Protein AF-A0A3R6PRV8-F1 (afdb_monomer)

pLDDT: mean 71.17, std 17.8, range [35.03, 89.81]

Sequence (85 aa):
MRRKKLNKYSTWRHTHSGWTLLKNELDIQTRTAMVLRVLGGYPMAEAYRMAFNFKGKPSSLAPIASRWWNDPEIKDYFFIFCFNC

Mean predicted aligned error: 11.17 Å

Nearest PDB structures (foldseek):
  1u78-assembly1_A  TM=5.005E-01  e=2.879E+00  Caenorhabditis elegans

Foldseek 3Di:
DDDPPDDPPPDPDDPPDLFFDDLVNDDPVLLVQLLVVVVVVDDLLVSRCVSRVGPDDPVVSVVVSVVSCPDPVSVVVSVCVVPVD

Solvent-accessible surface area (backbone atoms only — not comparable to full-atom values): 5439 Å² total; per-residue (Å²): 134,85,82,77,80,74,63,96,79,80,72,89,78,73,95,83,66,100,72,66,75,54,84,88,70,61,49,70,65,58,53,47,53,34,47,54,41,37,76,72,70,44,57,64,42,55,36,41,34,63,74,57,64,56,78,68,60,76,86,53,41,53,65,51,30,51,54,54,60,66,32,67,72,49,38,56,56,46,46,51,58,73,75,74,110

Radiu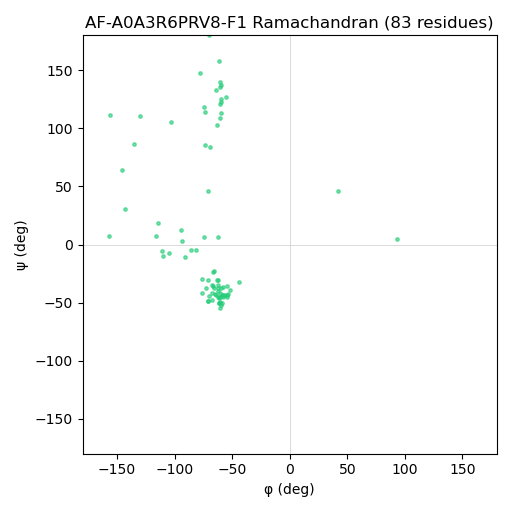s of gyration: 15.32 Å; Cα contacts (8 Å, |Δi|>4): 44; chains: 1; bounding box: 31×35×43 Å

Structure (mmCIF, N/CA/C/O backbone):
data_AF-A0A3R6PRV8-F1
#
_entry.id   AF-A0A3R6PRV8-F1
#
loop_
_atom_site.group_PDB
_atom_site.id
_atom_site.type_symbol
_atom_site.label_atom_id
_atom_site.label_alt_id
_atom_site.label_comp_id
_atom_site.label_asym_id
_atom_site.label_entity_id
_atom_site.label_seq_id
_atom_site.pdbx_PDB_ins_code
_atom_site.Cartn_x
_atom_site.Cartn_y
_atom_site.Cartn_z
_atom_site.occupancy
_atom_site.B_iso_or_equiv
_atom_site.auth_seq_id
_atom_site.auth_comp_id
_atom_site.auth_asym_id
_atom_site.auth_atom_id
_atom_site.pdbx_PDB_model_num
ATOM 1 N N . MET A 1 1 ? -5.549 22.460 35.541 1.00 41.78 1 MET A N 1
ATOM 2 C CA . MET A 1 1 ? -5.647 21.888 34.175 1.00 41.78 1 MET A CA 1
ATOM 3 C C . MET A 1 1 ? -4.355 21.144 33.835 1.00 41.78 1 MET A C 1
ATOM 5 O O . MET A 1 1 ? -3.312 21.774 33.723 1.00 41.78 1 MET A O 1
ATOM 9 N N . ARG A 1 2 ? -4.381 19.806 33.738 1.00 42.72 2 ARG A N 1
ATOM 10 C CA . ARG A 1 2 ? -3.201 18.992 33.378 1.00 42.72 2 ARG A CA 1
ATOM 11 C C . ARG A 1 2 ? -2.898 19.161 31.882 1.00 42.72 2 ARG A C 1
ATOM 13 O O . ARG A 1 2 ? -3.692 18.734 31.049 1.00 42.72 2 ARG A O 1
ATOM 20 N N . ARG A 1 3 ? -1.750 19.761 31.539 1.00 44.88 3 ARG A N 1
ATOM 21 C CA . ARG A 1 3 ? -1.216 19.769 30.165 1.00 44.88 3 ARG A CA 1
ATOM 22 C C . ARG A 1 3 ? -0.966 18.320 29.732 1.00 44.88 3 ARG A C 1
ATOM 24 O O . ARG A 1 3 ? -0.052 17.676 30.242 1.00 44.88 3 ARG A O 1
ATOM 31 N N . LYS A 1 4 ? -1.783 17.802 28.809 1.00 47.97 4 LYS A N 1
ATOM 32 C CA . LYS A 1 4 ? -1.511 16.540 28.108 1.00 47.97 4 LYS A CA 1
ATOM 33 C C . LYS A 1 4 ? -0.179 16.703 27.367 1.00 47.97 4 LYS A C 1
ATOM 35 O O . LYS A 1 4 ? -0.083 17.518 26.453 1.00 47.97 4 LYS A O 1
ATOM 40 N N . LYS A 1 5 ? 0.852 15.959 27.781 1.00 45.75 5 LYS A N 1
ATOM 41 C CA . LYS A 1 5 ? 2.087 15.798 27.001 1.00 45.75 5 LYS A CA 1
ATOM 42 C C . LYS A 1 5 ? 1.703 15.096 25.698 1.00 45.75 5 LYS A C 1
ATOM 44 O O . LYS A 1 5 ? 1.439 13.899 25.700 1.00 45.75 5 LYS A O 1
ATOM 49 N N . LEU A 1 6 ? 1.617 15.859 24.611 1.00 47.41 6 LEU A N 1
ATOM 50 C CA . LEU A 1 6 ? 1.539 15.318 23.257 1.00 47.41 6 LEU A CA 1
ATOM 51 C C . LEU A 1 6 ? 2.797 14.480 23.018 1.00 47.41 6 LEU A C 1
ATOM 53 O O . LEU A 1 6 ? 3.918 14.964 23.189 1.00 47.41 6 LEU A O 1
ATOM 57 N N . ASN A 1 7 ? 2.598 13.205 22.691 1.00 40.47 7 ASN A N 1
ATOM 58 C CA . ASN A 1 7 ? 3.681 12.294 22.356 1.00 40.47 7 ASN A CA 1
ATOM 59 C C . ASN A 1 7 ? 4.423 12.857 21.140 1.00 40.47 7 ASN A C 1
ATOM 61 O O . ASN A 1 7 ? 3.823 13.114 20.100 1.00 40.47 7 ASN A O 1
ATOM 65 N N . LYS A 1 8 ? 5.740 13.028 21.270 1.00 42.34 8 LYS A N 1
ATOM 66 C CA . LYS A 1 8 ? 6.647 13.694 20.314 1.00 42.34 8 LYS A CA 1
ATOM 67 C C . LYS A 1 8 ? 6.739 13.011 18.929 1.00 42.34 8 LYS A C 1
ATOM 69 O O . LYS A 1 8 ? 7.527 13.429 18.094 1.00 42.34 8 LYS A O 1
ATOM 74 N N . TYR A 1 9 ? 5.921 11.987 18.683 1.00 42.69 9 TYR A N 1
ATOM 75 C CA . TYR A 1 9 ? 5.841 11.219 17.441 1.00 42.69 9 TYR A CA 1
ATOM 76 C C . TYR A 1 9 ? 4.536 11.436 16.654 1.00 42.69 9 TYR A C 1
ATOM 78 O O . TYR A 1 9 ? 4.421 10.933 15.542 1.00 42.69 9 TYR A O 1
ATOM 86 N N . SER A 1 10 ? 3.555 12.182 17.182 1.00 42.47 10 SER A N 1
ATOM 87 C CA . SER A 1 10 ? 2.217 12.287 16.573 1.00 42.47 10 SER A CA 1
ATOM 88 C C . SER A 1 10 ? 2.005 13.484 15.639 1.00 42.47 10 SER A C 1
ATOM 90 O O . SER A 1 10 ? 0.871 13.776 15.274 1.00 42.47 10 SER A O 1
ATOM 92 N N . THR A 1 11 ? 3.055 14.198 15.234 1.00 40.03 11 THR A N 1
ATOM 93 C CA . THR A 1 11 ? 2.915 15.343 14.318 1.00 40.03 11 THR A CA 1
ATOM 94 C C . THR A 1 11 ? 4.109 15.456 13.380 1.00 40.03 11 THR A C 1
ATOM 96 O O . THR A 1 11 ? 4.838 16.445 13.408 1.00 40.03 11 THR A O 1
ATOM 99 N N . TRP A 1 12 ? 4.314 14.467 12.513 1.00 35.03 12 TRP A N 1
ATOM 100 C CA . TRP A 1 12 ? 5.072 14.728 11.290 1.00 35.03 12 TRP A CA 1
ATOM 101 C C . TRP A 1 12 ? 4.193 15.543 10.337 1.00 35.03 12 TRP A C 1
ATOM 103 O O . TRP A 1 12 ? 3.484 15.003 9.495 1.00 35.03 12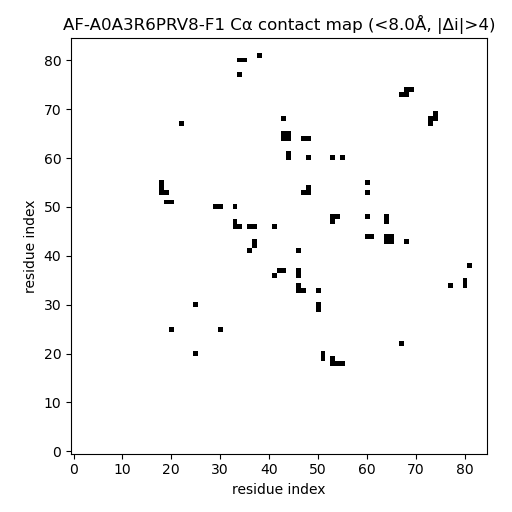 TRP A O 1
ATOM 113 N N . ARG A 1 13 ? 4.219 16.867 10.509 1.00 45.69 13 ARG A N 1
ATOM 114 C CA . ARG A 1 13 ? 3.873 17.831 9.463 1.00 45.69 13 ARG A CA 1
ATOM 115 C C . ARG A 1 13 ? 5.178 18.405 8.933 1.00 45.69 13 ARG A C 1
ATOM 117 O O . ARG A 1 13 ? 5.794 19.230 9.593 1.00 45.69 13 ARG A O 1
ATOM 124 N N . HIS A 1 14 ? 5.579 17.972 7.745 1.00 36.81 14 HIS A N 1
ATOM 125 C CA . HIS A 1 14 ? 6.486 18.728 6.890 1.00 36.81 14 HIS A CA 1
ATOM 126 C C . HIS A 1 14 ? 5.942 18.680 5.465 1.00 36.81 14 HIS A C 1
ATOM 128 O O . HIS A 1 14 ? 6.291 17.833 4.649 1.00 36.81 14 HIS A O 1
ATOM 134 N N . THR A 1 15 ? 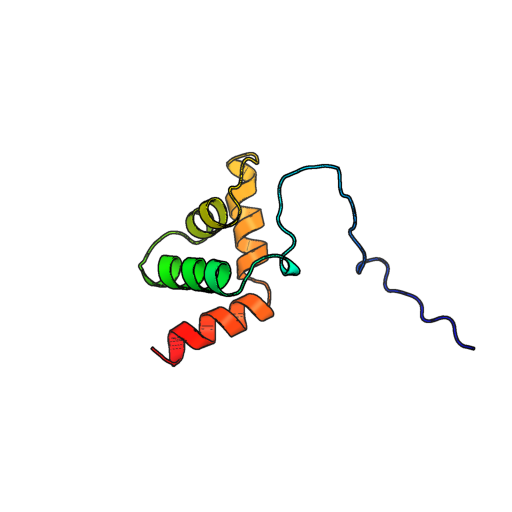5.050 19.624 5.188 1.00 45.38 15 THR A N 1
ATOM 135 C CA . THR A 1 15 ? 4.701 20.084 3.847 1.00 45.38 15 THR A CA 1
ATOM 136 C C . THR A 1 15 ? 5.901 20.842 3.276 1.00 45.38 15 THR A C 1
ATOM 138 O O . THR A 1 15 ? 5.989 22.054 3.431 1.00 45.38 15 THR A O 1
ATOM 141 N N . HIS A 1 16 ? 6.870 20.128 2.693 1.00 37.34 16 HIS A N 1
ATOM 142 C CA . HIS A 1 16 ? 7.855 20.718 1.767 1.00 37.34 16 HIS A CA 1
ATOM 143 C C . HIS A 1 16 ? 8.519 19.721 0.797 1.00 37.34 16 HIS A C 1
ATOM 145 O O . HIS A 1 16 ? 9.395 20.104 0.027 1.00 37.34 16 HIS A O 1
ATOM 151 N N . SER A 1 17 ? 8.078 18.462 0.751 1.00 37.16 17 SER A N 1
ATOM 152 C CA . SER A 1 17 ? 8.477 17.497 -0.278 1.00 37.16 17 SER A CA 1
ATOM 153 C C . SER A 1 17 ? 7.222 16.843 -0.857 1.00 37.16 17 SER A C 1
ATOM 155 O O . SER A 1 17 ? 6.512 16.114 -0.175 1.00 37.16 17 SER A O 1
ATOM 157 N N . GLY A 1 18 ? 6.893 17.154 -2.109 1.00 41.06 18 GLY A N 1
ATOM 158 C CA . GLY A 1 18 ? 5.614 16.794 -2.729 1.00 41.06 18 GLY A CA 1
ATOM 159 C C . GLY A 1 18 ? 5.390 15.311 -3.051 1.00 41.06 18 GLY A C 1
ATOM 160 O O . GLY A 1 18 ? 4.968 15.035 -4.162 1.00 41.06 18 GLY A O 1
ATOM 161 N N . TRP A 1 19 ? 5.665 14.345 -2.164 1.00 48.22 19 TRP A N 1
ATOM 162 C CA . TRP A 1 19 ? 5.745 12.933 -2.592 1.00 48.22 19 TRP A CA 1
ATOM 163 C C . TRP A 1 19 ? 5.206 11.866 -1.637 1.00 48.22 19 TRP A C 1
ATOM 165 O O . TRP A 1 19 ? 5.678 10.732 -1.672 1.00 48.22 19 TRP A O 1
ATOM 175 N N . THR A 1 20 ? 4.199 12.171 -0.822 1.00 49.97 20 THR A N 1
ATOM 176 C CA . THR A 1 20 ? 3.388 11.117 -0.186 1.00 49.97 20 THR A CA 1
ATOM 177 C C . THR A 1 20 ? 2.027 11.709 0.155 1.00 49.97 20 THR A C 1
ATOM 179 O O . THR A 1 20 ? 1.975 12.577 1.022 1.00 49.97 20 THR A O 1
ATOM 182 N N . LEU A 1 21 ? 0.941 11.283 -0.509 1.00 52.44 21 LEU A N 1
ATOM 183 C CA . LEU A 1 21 ? -0.396 11.530 0.048 1.00 52.44 21 LEU A CA 1
ATOM 184 C C . LEU A 1 21 ? -0.381 10.938 1.454 1.00 52.44 21 LEU A C 1
ATOM 186 O O . LEU A 1 21 ? 0.050 9.791 1.648 1.00 52.44 21 LEU A O 1
ATOM 190 N N . LEU A 1 22 ? -0.760 11.735 2.449 1.00 55.81 22 LEU A N 1
ATOM 191 C CA . LEU A 1 22 ? -0.848 11.227 3.807 1.00 55.81 22 LEU A CA 1
ATOM 192 C C . LEU A 1 22 ? -1.874 10.094 3.778 1.00 55.81 22 LEU A C 1
ATOM 194 O O . LEU A 1 22 ? -2.887 10.186 3.095 1.00 55.81 22 LEU A O 1
ATOM 198 N N . LYS A 1 23 ? -1.622 9.003 4.502 1.00 54.31 23 LYS A N 1
ATOM 199 C CA . LYS A 1 23 ? -2.514 7.831 4.572 1.00 54.31 23 LYS A CA 1
ATOM 200 C C . LYS A 1 23 ? -4.000 8.219 4.730 1.00 54.31 23 LYS A C 1
ATOM 202 O O . LYS A 1 23 ? -4.869 7.550 4.182 1.00 54.31 23 LYS A O 1
ATOM 207 N N . ASN A 1 24 ? -4.271 9.331 5.411 1.00 56.84 24 ASN A N 1
ATOM 208 C CA . ASN A 1 24 ? -5.597 9.872 5.714 1.00 56.84 24 ASN A CA 1
ATOM 209 C C . ASN A 1 24 ? -6.250 10.672 4.565 1.00 56.84 24 ASN A C 1
ATOM 211 O O . ASN A 1 24 ? -7.386 11.101 4.711 1.00 56.84 24 ASN A O 1
ATOM 215 N N . GLU A 1 25 ? -5.547 10.889 3.454 1.00 62.38 25 GLU A N 1
ATOM 216 C CA . GLU A 1 25 ? -6.013 11.644 2.280 1.00 62.38 25 GLU A CA 1
ATOM 217 C C . GLU A 1 25 ? -6.391 10.736 1.106 1.00 62.38 25 GLU A C 1
ATOM 219 O O . GLU A 1 25 ? -6.930 11.214 0.113 1.00 62.38 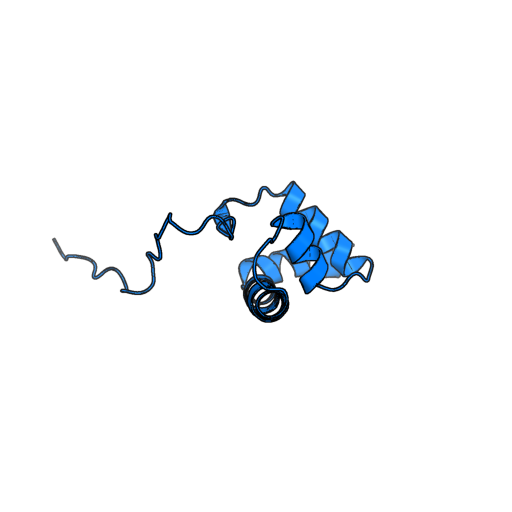25 GLU A O 1
ATOM 224 N N . LEU A 1 26 ? -6.123 9.428 1.201 1.00 70.25 26 LEU A N 1
ATOM 225 C CA . LEU A 1 26 ? -6.631 8.483 0.217 1.00 70.25 26 LEU A CA 1
ATOM 226 C C . LEU A 1 26 ? -8.122 8.253 0.436 1.00 70.25 26 LEU A C 1
ATOM 228 O O . LEU A 1 26 ? -8.520 7.709 1.472 1.00 70.25 26 LEU A O 1
ATOM 232 N N . ASP A 1 27 ? -8.912 8.596 -0.574 1.00 75.81 27 ASP A N 1
ATOM 233 C CA . ASP A 1 27 ? -10.315 8.232 -0.638 1.00 75.81 27 ASP A CA 1
ATOM 234 C C . ASP A 1 27 ? -10.490 6.699 -0.654 1.00 75.81 27 ASP A C 1
ATOM 236 O O . ASP A 1 27 ? -9.586 5.921 -0.992 1.00 75.81 27 ASP A O 1
ATOM 240 N N . ILE A 1 28 ? -11.682 6.252 -0.263 1.00 78.38 28 ILE A N 1
ATOM 241 C CA . ILE A 1 28 ? -11.996 4.827 -0.148 1.00 78.38 28 ILE A CA 1
ATOM 242 C C . ILE A 1 28 ? -11.892 4.088 -1.490 1.00 78.38 28 ILE A C 1
ATOM 244 O O . ILE A 1 28 ? -11.526 2.913 -1.502 1.00 78.38 28 ILE A O 1
ATOM 248 N N . GLN A 1 29 ? -12.164 4.753 -2.616 1.00 81.06 29 GLN A N 1
ATOM 249 C CA . GLN A 1 29 ? -12.151 4.141 -3.946 1.00 81.06 29 GLN A CA 1
ATOM 250 C C . GLN A 1 29 ? -10.710 3.821 -4.346 1.00 81.06 29 GLN A C 1
ATOM 252 O O . GLN A 1 29 ? -10.421 2.703 -4.774 1.00 81.06 29 GLN A O 1
ATOM 257 N N . THR A 1 30 ? -9.785 4.751 -4.105 1.00 79.94 30 THR A N 1
ATOM 258 C CA . THR A 1 30 ? -8.353 4.556 -4.346 1.00 79.94 30 THR A CA 1
ATOM 259 C C . THR A 1 30 ? -7.782 3.452 -3.455 1.00 79.94 30 THR A C 1
ATOM 261 O O . THR A 1 30 ? -7.067 2.576 -3.949 1.00 79.94 30 THR A O 1
ATOM 264 N N . ARG A 1 31 ? -8.148 3.416 -2.163 1.00 78.25 31 ARG A N 1
ATOM 265 C CA . ARG A 1 31 ? -7.762 2.310 -1.261 1.00 78.25 31 ARG A CA 1
ATOM 266 C C . ARG A 1 31 ? -8.308 0.961 -1.748 1.00 78.25 31 ARG A C 1
ATOM 268 O O . ARG A 1 31 ? -7.550 -0.006 -1.807 1.00 78.25 31 ARG A O 1
ATOM 275 N N . THR A 1 32 ? -9.581 0.902 -2.147 1.00 83.00 32 THR A N 1
ATOM 276 C CA . THR A 1 32 ? -10.219 -0.312 -2.697 1.00 83.00 32 THR A CA 1
ATOM 277 C C . THR A 1 32 ? -9.477 -0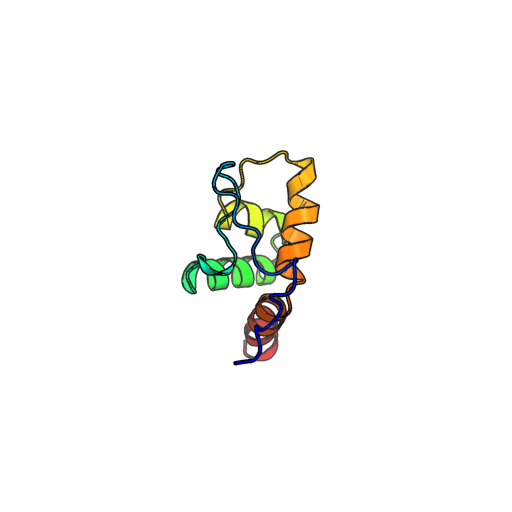.797 -3.941 1.00 83.00 32 THR A C 1
ATOM 279 O O . THR A 1 32 ? -9.088 -1.960 -4.025 1.00 83.00 32 THR A O 1
ATOM 282 N N . ALA A 1 33 ? -9.230 0.102 -4.897 1.00 81.75 33 ALA A N 1
ATOM 283 C CA . ALA A 1 33 ? -8.572 -0.223 -6.157 1.00 81.75 33 ALA A CA 1
ATOM 284 C C . ALA A 1 33 ? -7.162 -0.790 -5.941 1.00 81.75 33 ALA A C 1
ATOM 286 O O . ALA A 1 33 ? -6.765 -1.725 -6.634 1.00 81.75 33 ALA A O 1
ATOM 287 N N . MET A 1 34 ? -6.414 -0.275 -4.959 1.00 84.50 34 MET A N 1
ATOM 288 C CA . MET A 1 34 ? -5.114 -0.837 -4.581 1.00 84.50 34 MET A CA 1
ATOM 289 C C . MET A 1 34 ? -5.224 -2.274 -4.080 1.00 84.50 34 MET A C 1
ATOM 291 O O . MET A 1 34 ? -4.469 -3.132 -4.537 1.00 84.50 34 MET A O 1
ATOM 295 N N . VAL A 1 35 ? -6.138 -2.522 -3.139 1.00 84.62 35 VAL A N 1
ATOM 296 C CA . VAL A 1 35 ? -6.354 -3.850 -2.550 1.00 84.62 35 VAL A CA 1
ATOM 297 C C . VAL A 1 35 ? -6.745 -4.847 -3.632 1.00 84.62 35 VAL A C 1
ATOM 299 O O . VAL A 1 35 ? -6.069 -5.861 -3.785 1.00 84.62 35 VAL A O 1
ATOM 302 N N . LEU A 1 36 ? -7.754 -4.523 -4.445 1.00 83.56 36 LEU A N 1
ATOM 303 C CA . LEU A 1 36 ? -8.212 -5.382 -5.539 1.00 83.56 36 LEU A CA 1
ATOM 304 C C . LEU A 1 36 ? -7.095 -5.693 -6.536 1.00 83.56 36 LEU A C 1
ATOM 306 O O . LEU A 1 36 ? -7.000 -6.810 -7.034 1.00 83.56 36 LEU A O 1
ATOM 310 N N . ARG A 1 37 ? -6.210 -4.732 -6.806 1.00 86.31 37 ARG A N 1
ATOM 311 C CA . ARG A 1 37 ? -5.079 -4.945 -7.709 1.00 86.31 37 ARG A CA 1
ATOM 312 C C . ARG A 1 37 ? -4.061 -5.925 -7.132 1.00 86.31 37 ARG A C 1
ATOM 314 O O . ARG A 1 37 ? -3.584 -6.792 -7.856 1.00 86.31 37 ARG A O 1
ATOM 321 N N . VAL A 1 38 ? -3.757 -5.820 -5.838 1.00 87.88 38 VAL A N 1
ATOM 322 C CA . VAL A 1 38 ? -2.888 -6.791 -5.154 1.00 87.88 38 VAL A CA 1
ATOM 323 C C . VAL A 1 38 ? -3.536 -8.175 -5.115 1.00 87.88 38 VAL A C 1
ATOM 325 O O . VAL A 1 38 ? -2.865 -9.160 -5.409 1.00 87.88 38 VAL A O 1
ATOM 328 N N . LEU A 1 39 ? -4.840 -8.256 -4.836 1.00 84.81 39 LEU A N 1
ATOM 329 C CA . LEU A 1 39 ? -5.591 -9.516 -4.886 1.00 84.81 39 LEU A CA 1
ATOM 330 C C . LEU A 1 39 ? -5.642 -10.113 -6.300 1.00 84.81 39 LEU A C 1
ATOM 332 O O . LEU A 1 39 ? -5.612 -11.328 -6.453 1.00 84.81 39 LEU A O 1
ATOM 336 N N . GLY A 1 40 ? -5.621 -9.272 -7.335 1.00 84.69 40 GLY A N 1
AT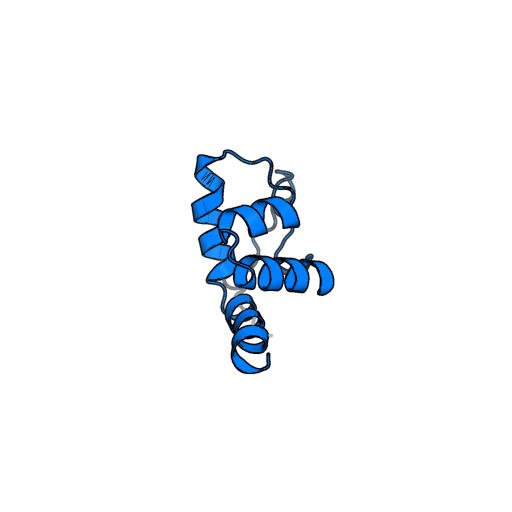OM 337 C CA . GLY A 1 40 ? -5.469 -9.670 -8.736 1.00 84.69 40 GLY A CA 1
ATOM 338 C C . GLY A 1 40 ? -4.051 -10.102 -9.137 1.00 84.69 40 GLY A C 1
ATOM 339 O O . GLY A 1 40 ? -3.802 -10.299 -10.324 1.00 84.69 40 GLY A O 1
ATOM 340 N N . GLY A 1 41 ? -3.114 -10.221 -8.189 1.00 84.56 41 GLY A N 1
ATOM 341 C CA . GLY A 1 41 ? -1.762 -10.747 -8.414 1.00 84.56 41 GLY A CA 1
ATOM 342 C C . GLY A 1 41 ? -0.686 -9.701 -8.719 1.00 84.56 41 GLY A C 1
ATOM 343 O O . GLY A 1 41 ? 0.461 -10.065 -8.981 1.00 84.56 41 GLY A O 1
ATOM 344 N N . TYR A 1 42 ? -1.006 -8.405 -8.673 1.00 87.31 42 TYR A N 1
ATOM 345 C CA . TYR A 1 42 ? -0.003 -7.362 -8.894 1.00 87.31 42 TYR A CA 1
ATOM 346 C C . TYR A 1 42 ? 0.875 -7.130 -7.651 1.00 87.31 42 TYR A C 1
ATOM 348 O O . TYR A 1 42 ? 0.385 -7.189 -6.519 1.00 87.31 42 TYR A O 1
ATOM 356 N N . PRO A 1 43 ? 2.161 -6.762 -7.822 1.00 89.81 43 PRO A N 1
ATOM 357 C CA . PRO A 1 43 ? 3.038 -6.464 -6.696 1.00 89.81 43 PRO A CA 1
ATOM 358 C C . PRO A 1 43 ? 2.535 -5.293 -5.840 1.00 89.81 43 PRO A C 1
ATOM 360 O O . PRO A 1 43 ? 2.216 -4.214 -6.343 1.00 89.81 43 PRO A O 1
ATOM 363 N N . MET A 1 44 ? 2.589 -5.458 -4.516 1.00 88.50 44 MET A N 1
ATOM 364 C CA . MET A 1 44 ? 2.222 -4.435 -3.523 1.00 88.50 44 MET A CA 1
ATOM 365 C C . MET A 1 44 ? 2.913 -3.080 -3.741 1.00 88.50 44 MET A C 1
ATOM 367 O O . MET A 1 44 ? 2.300 -2.022 -3.572 1.00 88.50 44 MET A O 1
ATOM 371 N N . ALA A 1 45 ? 4.191 -3.100 -4.124 1.00 88.69 45 ALA A N 1
ATOM 372 C CA . ALA A 1 45 ? 4.964 -1.893 -4.409 1.00 88.69 45 ALA A CA 1
ATOM 373 C C . ALA A 1 45 ? 4.460 -1.161 -5.661 1.00 88.69 45 ALA A C 1
ATOM 375 O O . ALA A 1 45 ? 4.459 0.069 -5.707 1.00 88.69 45 ALA A O 1
ATOM 376 N N . GLU A 1 46 ? 3.998 -1.898 -6.667 1.00 87.06 46 GLU A N 1
ATOM 377 C CA . GLU A 1 46 ? 3.465 -1.311 -7.889 1.00 87.06 46 GLU A CA 1
ATOM 378 C C . GLU A 1 46 ? 2.059 -0.741 -7.680 1.00 87.06 46 GLU A C 1
ATOM 380 O O . GLU A 1 46 ? 1.794 0.384 -8.109 1.00 87.06 46 GLU A O 1
ATOM 385 N N . ALA A 1 47 ? 1.203 -1.457 -6.945 1.00 87.69 47 ALA A N 1
ATOM 386 C CA . ALA A 1 47 ? -0.102 -0.946 -6.528 1.00 87.69 47 ALA A CA 1
ATOM 387 C C . ALA A 1 47 ? 0.043 0.375 -5.751 1.00 87.69 47 ALA A C 1
ATOM 389 O O . ALA A 1 47 ? -0.654 1.348 -6.042 1.00 87.69 47 ALA A O 1
ATOM 390 N N . TYR A 1 48 ? 1.018 0.445 -4.835 1.00 85.88 48 TYR A N 1
ATOM 391 C CA . TYR A 1 48 ? 1.371 1.676 -4.124 1.00 85.88 48 TYR A CA 1
ATOM 392 C C . TYR A 1 48 ? 1.833 2.783 -5.078 1.00 85.88 48 TYR A C 1
ATOM 394 O O . TYR A 1 48 ? 1.322 3.901 -5.034 1.00 85.88 48 TYR A O 1
ATOM 402 N N . ARG A 1 49 ? 2.769 2.480 -5.984 1.00 85.06 49 ARG A N 1
ATOM 403 C CA . ARG A 1 49 ? 3.287 3.458 -6.952 1.00 85.06 49 ARG A CA 1
ATOM 404 C C . ARG A 1 49 ? 2.171 4.115 -7.758 1.00 85.06 49 ARG A C 1
ATOM 406 O O . ARG A 1 49 ? 2.214 5.324 -7.966 1.00 85.06 49 ARG A O 1
ATOM 413 N N . MET A 1 50 ? 1.209 3.325 -8.220 1.00 80.06 50 MET A N 1
ATOM 414 C CA . MET A 1 50 ? 0.117 3.804 -9.063 1.00 80.06 50 MET A CA 1
ATOM 415 C C . MET A 1 50 ? -0.865 4.673 -8.282 1.00 80.06 50 MET A C 1
ATOM 417 O O . MET A 1 50 ? -1.166 5.778 -8.722 1.00 80.06 50 MET A O 1
ATOM 421 N N . ALA A 1 51 ? -1.308 4.218 -7.111 1.00 78.06 51 ALA A N 1
ATOM 422 C CA . ALA A 1 51 ? -2.285 4.951 -6.309 1.00 78.06 51 ALA A CA 1
ATOM 423 C C . ALA A 1 51 ? -1.749 6.270 -5.749 1.00 78.06 51 ALA A C 1
ATOM 425 O O . ALA A 1 51 ? -2.463 7.264 -5.694 1.00 78.06 51 ALA A O 1
ATOM 426 N N . PHE A 1 52 ? -0.470 6.296 -5.380 1.00 74.31 52 PHE A N 1
ATOM 427 C CA . PHE A 1 52 ? 0.175 7.490 -4.843 1.00 74.31 52 PHE A CA 1
ATOM 428 C C . PHE A 1 52 ? 0.889 8.327 -5.908 1.00 74.31 52 PHE A C 1
ATOM 430 O O . PHE A 1 52 ? 1.563 9.296 -5.560 1.00 74.31 52 PHE A O 1
ATOM 437 N N . ASN A 1 53 ? 0.796 7.938 -7.189 1.00 76.31 53 ASN A N 1
ATOM 438 C CA . ASN A 1 53 ? 1.566 8.515 -8.294 1.00 76.31 53 ASN A CA 1
ATOM 439 C C . ASN A 1 53 ? 3.039 8.756 -7.902 1.00 76.31 53 ASN A C 1
ATOM 441 O O . ASN A 1 53 ? 3.596 9.834 -8.112 1.00 76.31 53 ASN A O 1
ATOM 445 N N . PHE A 1 54 ? 3.657 7.761 -7.261 1.00 76.50 54 PHE A N 1
ATOM 446 C CA . PHE A 1 54 ? 4.957 7.907 -6.614 1.00 76.50 54 PHE A CA 1
ATOM 447 C C . PHE A 1 54 ? 6.041 8.295 -7.633 1.00 76.50 54 PHE A C 1
ATOM 449 O O . PHE A 1 54 ? 6.308 7.539 -8.570 1.00 76.50 54 PHE A O 1
ATOM 456 N N . LYS A 1 55 ? 6.702 9.445 -7.431 1.00 76.81 55 LYS A N 1
ATOM 457 C CA . LYS A 1 55 ? 7.873 9.885 -8.226 1.00 76.81 55 LYS A CA 1
ATOM 458 C C . LYS A 1 55 ? 9.167 9.961 -7.413 1.00 76.81 55 LYS A C 1
ATOM 460 O O . LYS A 1 55 ? 10.118 10.630 -7.811 1.00 76.81 55 LYS A O 1
ATOM 465 N N . GLY A 1 56 ? 9.213 9.299 -6.257 1.00 77.62 56 GLY A N 1
ATOM 466 C CA . GLY A 1 56 ? 10.451 9.159 -5.497 1.00 77.62 56 GLY A CA 1
ATOM 467 C C . GLY A 1 56 ? 11.455 8.230 -6.190 1.00 77.62 56 GLY A C 1
ATOM 468 O O . GLY A 1 56 ? 11.193 7.661 -7.251 1.00 77.62 56 GLY A O 1
ATOM 469 N N . LYS A 1 57 ? 12.622 8.043 -5.564 1.00 82.75 57 LYS A N 1
ATOM 470 C CA . LYS A 1 57 ? 13.639 7.111 -6.069 1.00 82.75 57 LYS A CA 1
ATOM 471 C C . LYS A 1 57 ? 13.060 5.687 -6.136 1.00 82.75 57 LYS A C 1
ATOM 473 O O . LYS A 1 57 ? 12.440 5.253 -5.166 1.00 82.75 57 LYS A O 1
ATOM 478 N N . PRO A 1 58 ? 13.310 4.911 -7.207 1.00 82.25 58 PRO A N 1
ATOM 479 C CA . PRO A 1 58 ? 12.829 3.529 -7.294 1.00 82.25 58 PRO A CA 1
ATOM 480 C C . PRO A 1 58 ? 13.248 2.664 -6.097 1.00 82.25 58 PRO A C 1
ATOM 482 O O . PRO A 1 58 ? 12.461 1.863 -5.603 1.00 82.25 58 PRO A O 1
ATOM 485 N N . SER A 1 59 ? 14.453 2.889 -5.563 1.00 86.81 59 SER A N 1
ATOM 486 C CA . SER A 1 59 ? 14.974 2.170 -4.396 1.00 86.81 59 SER A CA 1
ATOM 487 C C . SER A 1 59 ? 14.215 2.444 -3.093 1.00 86.81 59 SER A C 1
ATOM 489 O O . SER A 1 59 ? 14.244 1.610 -2.191 1.00 86.81 59 SER A O 1
ATOM 491 N N . SER A 1 60 ? 13.511 3.575 -2.969 1.00 82.62 60 SER A N 1
ATOM 492 C CA . SER A 1 60 ? 12.700 3.873 -1.784 1.00 82.62 60 SER A CA 1
ATOM 493 C C . SER A 1 60 ? 11.253 3.390 -1.899 1.00 82.62 60 SER A C 1
ATOM 495 O O . SER A 1 60 ? 10.565 3.346 -0.878 1.00 82.62 60 SER A O 1
ATOM 497 N N . LEU A 1 61 ? 10.796 2.969 -3.085 1.00 85.06 61 LEU A N 1
ATOM 498 C CA . LEU A 1 61 ? 9.420 2.519 -3.306 1.00 85.06 61 LEU A CA 1
ATOM 499 C C . LEU A 1 61 ? 9.063 1.305 -2.440 1.00 85.06 61 LEU A C 1
ATOM 501 O O . LEU A 1 61 ? 8.088 1.355 -1.695 1.00 85.06 61 LEU A O 1
ATOM 505 N N . ALA A 1 62 ? 9.850 0.229 -2.510 1.00 86.56 62 ALA A N 1
ATOM 506 C CA . ALA A 1 62 ? 9.533 -1.012 -1.802 1.00 86.56 62 ALA A CA 1
ATOM 507 C C . ALA A 1 62 ? 9.498 -0.840 -0.266 1.00 86.56 62 ALA A C 1
ATOM 509 O O . ALA A 1 62 ? 8.513 -1.261 0.345 1.00 86.56 62 ALA A O 1
ATOM 510 N N . PRO A 1 63 ? 10.468 -0.157 0.382 1.00 85.38 63 PRO A N 1
ATOM 511 C CA . PRO A 1 63 ? 10.391 0.124 1.818 1.00 85.38 63 PRO A CA 1
ATOM 512 C C . PRO A 1 63 ? 9.194 0.993 2.222 1.00 85.38 63 PRO A C 1
ATOM 514 O O . PRO A 1 63 ? 8.609 0.789 3.285 1.00 85.38 63 PRO A O 1
ATOM 517 N N . ILE A 1 64 ? 8.824 1.984 1.404 1.00 84.00 64 ILE A N 1
ATOM 518 C CA . ILE A 1 64 ? 7.681 2.863 1.691 1.00 84.00 64 ILE A CA 1
ATOM 519 C C . ILE A 1 64 ? 6.366 2.097 1.539 1.00 84.00 64 ILE A C 1
ATOM 521 O O . ILE A 1 64 ? 5.552 2.115 2.461 1.00 84.00 64 ILE A O 1
ATOM 525 N N . ALA A 1 65 ? 6.195 1.377 0.431 1.00 86.06 65 ALA A N 1
ATOM 526 C CA . ALA A 1 65 ? 5.025 0.543 0.199 1.00 86.06 65 ALA A CA 1
ATOM 527 C C . ALA A 1 65 ? 4.867 -0.497 1.316 1.00 86.06 65 ALA A C 1
ATOM 529 O O . ALA A 1 65 ? 3.785 -0.627 1.877 1.00 86.06 65 ALA A O 1
ATOM 530 N N . SER A 1 66 ? 5.952 -1.172 1.707 1.00 86.12 66 SER A N 1
ATOM 531 C CA . SER A 1 66 ? 5.934 -2.147 2.804 1.00 86.12 66 SER A CA 1
ATOM 532 C C . SER A 1 66 ? 5.451 -1.536 4.122 1.00 86.12 66 SER A C 1
ATOM 534 O O . SER A 1 66 ? 4.619 -2.132 4.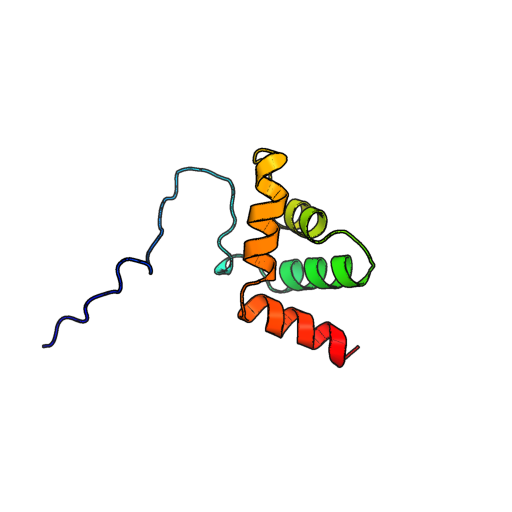801 1.00 86.12 66 SER A O 1
ATOM 536 N N . ARG A 1 67 ? 5.905 -0.324 4.475 1.00 83.75 67 ARG A N 1
ATOM 537 C CA . ARG A 1 67 ? 5.412 0.380 5.672 1.00 83.75 67 ARG A CA 1
ATOM 538 C C . ARG A 1 67 ? 3.920 0.689 5.594 1.00 83.75 67 ARG A C 1
ATOM 540 O O . ARG A 1 67 ? 3.236 0.548 6.599 1.00 83.75 67 ARG A O 1
ATOM 547 N N . TRP A 1 68 ? 3.426 1.083 4.422 1.00 83.38 68 TRP A N 1
ATOM 548 C CA . TRP A 1 68 ? 2.008 1.377 4.221 1.00 83.38 68 TRP A CA 1
ATOM 549 C C . TRP A 1 68 ? 1.134 0.120 4.331 1.00 83.38 68 TRP A C 1
ATOM 551 O O . TRP A 1 68 ? 0.167 0.120 5.084 1.00 83.38 68 TRP A O 1
ATOM 561 N N . TRP A 1 69 ? 1.512 -0.972 3.661 1.00 84.69 69 TRP A N 1
ATOM 562 C CA . TRP A 1 69 ? 0.786 -2.250 3.716 1.00 84.69 69 TRP A CA 1
ATOM 563 C C . TRP A 1 69 ? 0.835 -2.921 5.091 1.00 84.69 69 TRP A C 1
ATOM 565 O O . TRP A 1 69 ? -0.032 -3.725 5.418 1.00 84.69 69 TRP A O 1
ATOM 575 N N . ASN A 1 70 ? 1.849 -2.611 5.902 1.00 85.81 70 ASN A N 1
ATOM 576 C CA . ASN A 1 70 ? 1.964 -3.136 7.259 1.00 85.81 70 ASN A CA 1
ATOM 577 C C . ASN A 1 70 ? 1.217 -2.329 8.318 1.00 85.81 70 ASN A C 1
ATOM 579 O O . ASN A 1 70 ? 1.178 -2.767 9.471 1.00 85.81 70 ASN A O 1
ATOM 583 N N . ASP A 1 71 ? 0.627 -1.198 7.945 1.00 82.75 71 ASP A N 1
ATOM 584 C CA . ASP A 1 71 ? -0.207 -0.425 8.846 1.00 82.75 71 ASP A CA 1
ATOM 585 C C . ASP A 1 71 ? -1.458 -1.234 9.261 1.00 82.75 71 ASP A C 1
ATOM 587 O O . ASP A 1 71 ? -2.115 -1.808 8.387 1.00 82.75 71 ASP A O 1
ATOM 591 N N . PRO A 1 72 ? -1.808 -1.287 10.563 1.00 84.88 72 PRO A N 1
ATOM 592 C CA . PRO A 1 72 ? -2.952 -2.057 11.054 1.00 84.88 72 PRO A CA 1
ATOM 593 C C . PRO A 1 72 ? -4.276 -1.746 10.346 1.00 84.88 72 PRO A C 1
ATOM 595 O O . PRO A 1 72 ? -4.985 -2.665 9.965 1.00 84.88 72 PRO A O 1
ATOM 598 N N . GLU A 1 73 ? -4.577 -0.473 10.084 1.00 82.12 73 GLU A N 1
ATOM 599 C CA . GLU A 1 73 ? -5.838 -0.071 9.440 1.00 82.12 73 GLU A CA 1
ATOM 600 C C . GLU A 1 73 ? -5.914 -0.581 7.996 1.00 82.12 73 GLU A C 1
ATOM 602 O O . GLU A 1 73 ? -6.969 -0.987 7.519 1.00 82.12 73 GLU A O 1
ATOM 607 N N . ILE A 1 74 ? -4.778 -0.574 7.294 1.00 81.56 74 ILE A N 1
ATOM 608 C CA . ILE A 1 74 ? -4.691 -1.076 5.920 1.00 81.56 74 ILE A CA 1
ATOM 609 C C . ILE A 1 74 ? -4.761 -2.601 5.902 1.00 81.56 74 ILE A C 1
ATOM 611 O O . ILE A 1 74 ? -5.394 -3.160 5.010 1.00 81.56 74 ILE A O 1
ATOM 615 N 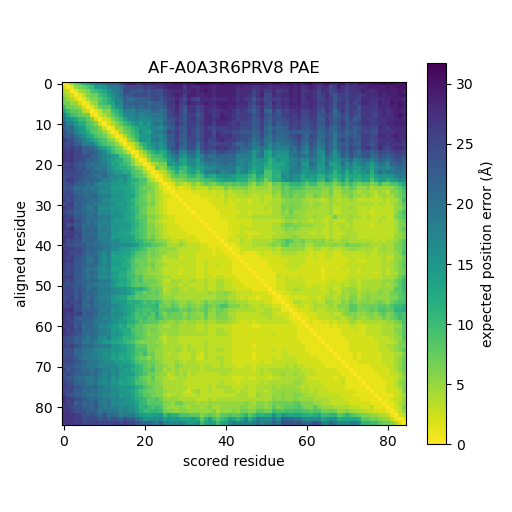N . LYS A 1 75 ? -4.154 -3.273 6.886 1.00 84.62 75 LYS A N 1
ATOM 616 C CA . LYS A 1 75 ? -4.272 -4.725 7.055 1.00 84.62 75 LYS A CA 1
ATOM 617 C C . LYS A 1 75 ? -5.710 -5.141 7.308 1.00 84.62 75 LYS A C 1
ATOM 619 O O . LYS A 1 75 ? -6.197 -6.014 6.601 1.00 84.62 75 LYS A O 1
ATOM 624 N N . ASP A 1 76 ? -6.389 -4.500 8.253 1.00 85.00 76 ASP A N 1
ATOM 625 C CA . ASP A 1 76 ? -7.792 -4.782 8.562 1.00 85.00 76 ASP A CA 1
ATOM 626 C C . ASP A 1 76 ? -8.672 -4.556 7.328 1.00 85.00 76 ASP A C 1
ATOM 628 O O . ASP A 1 76 ? -9.502 -5.395 6.979 1.00 85.00 76 ASP A O 1
ATOM 632 N N . TYR A 1 77 ? -8.423 -3.463 6.602 1.00 83.00 77 TYR A N 1
ATOM 633 C CA . TYR A 1 77 ? -9.105 -3.176 5.348 1.00 83.00 77 TYR A CA 1
ATOM 634 C C . TYR A 1 77 ? -8.847 -4.248 4.282 1.00 83.00 77 TYR A C 1
ATOM 636 O O . TYR A 1 77 ? -9.787 -4.730 3.661 1.00 83.00 77 TYR A O 1
ATOM 644 N N . PHE A 1 78 ? -7.596 -4.671 4.092 1.00 83.75 78 PHE A N 1
ATOM 645 C CA . PHE A 1 78 ? -7.229 -5.747 3.169 1.00 83.75 78 PHE A CA 1
ATOM 646 C C . PHE A 1 78 ? -7.898 -7.077 3.552 1.00 83.75 78 PHE A C 1
ATOM 648 O O . PHE A 1 78 ? -8.434 -7.770 2.688 1.00 83.75 78 PHE A O 1
ATOM 655 N N . PHE A 1 79 ? -7.938 -7.402 4.846 1.00 85.44 79 PHE A N 1
ATOM 656 C CA . PHE A 1 79 ? -8.566 -8.617 5.359 1.00 85.44 79 PHE A CA 1
ATOM 657 C C . PHE A 1 79 ? -10.068 -8.688 5.088 1.00 85.44 79 PHE A C 1
ATOM 659 O O . PHE A 1 79 ? -10.565 -9.779 4.804 1.00 85.44 79 PHE A O 1
ATOM 666 N N . ILE A 1 80 ? -10.781 -7.555 5.109 1.00 83.56 80 ILE A N 1
ATOM 667 C CA . ILE A 1 80 ? -12.199 -7.514 4.723 1.00 83.56 80 ILE A CA 1
ATOM 668 C C . ILE A 1 80 ? -12.383 -8.108 3.321 1.00 83.56 80 ILE A C 1
ATOM 670 O O . ILE A 1 80 ? -13.256 -8.951 3.141 1.00 83.56 80 ILE A O 1
ATOM 674 N N . PHE A 1 81 ? -11.532 -7.750 2.357 1.00 79.19 81 PHE A N 1
ATOM 675 C CA . PHE A 1 81 ? -11.628 -8.271 0.989 1.00 79.19 81 PHE A CA 1
ATOM 676 C C . PHE A 1 81 ? -11.118 -9.709 0.845 1.00 79.19 81 PHE A C 1
ATOM 678 O O . PHE A 1 81 ? -11.625 -10.437 0.005 1.00 79.19 81 PHE A O 1
ATOM 685 N N . CYS A 1 82 ? -10.147 -10.149 1.651 1.00 77.50 82 CYS A 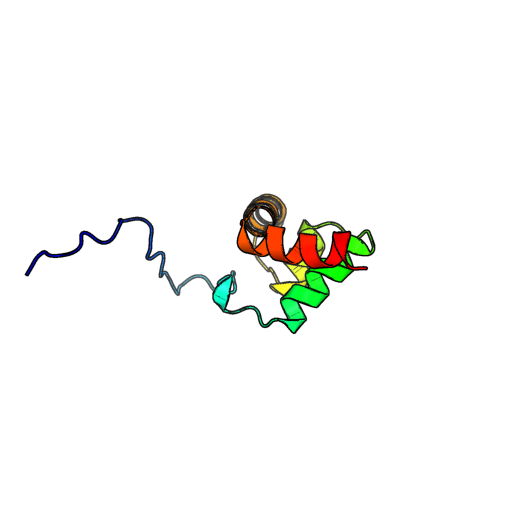N 1
ATOM 686 C CA . CYS A 1 82 ? -9.666 -11.536 1.591 1.00 77.50 82 CYS A CA 1
ATOM 687 C C . CYS A 1 82 ? -10.661 -12.566 2.133 1.00 77.50 82 CYS A C 1
ATOM 689 O O . CYS A 1 82 ? -10.612 -13.715 1.710 1.00 77.50 82 CYS A O 1
ATOM 691 N N . PHE A 1 83 ? -11.486 -12.189 3.112 1.00 73.19 83 PHE A N 1
ATOM 692 C CA . PHE A 1 83 ? -12.360 -13.128 3.823 1.00 73.19 83 PHE A CA 1
ATOM 693 C C . PHE A 1 83 ? -13.854 -12.954 3.522 1.00 73.19 83 PHE A C 1
ATOM 695 O O . PHE A 1 83 ? -14.640 -13.803 3.931 1.00 73.19 83 PHE A O 1
ATOM 702 N N . ASN A 1 84 ? -14.258 -11.881 2.832 1.00 59.59 84 ASN A N 1
ATOM 703 C CA . ASN A 1 84 ? -15.660 -11.632 2.462 1.00 59.59 84 ASN A CA 1
ATOM 704 C C . ASN A 1 84 ? -15.908 -11.640 0.940 1.00 59.59 84 ASN A C 1
ATOM 706 O O . ASN A 1 84 ? -17.005 -11.283 0.510 1.00 59.59 84 ASN A O 1
ATOM 710 N N . CYS A 1 85 ? -14.917 -12.009 0.127 1.00 51.91 85 CYS A N 1
ATOM 711 C CA . CYS A 1 85 ? -15.049 -12.235 -1.316 1.00 51.91 85 CYS A CA 1
ATOM 712 C C . CYS A 1 85 ? -14.735 -13.698 -1.630 1.00 51.91 85 CYS A C 1
ATOM 714 O O . CYS A 1 85 ? -15.384 -14.234 -2.553 1.00 51.91 85 CYS A O 1
#

Secondary structure (DSSP, 8-state):
-------TTS----TTS-----GGGS-HHHHHHHHHHHHTT--HHHHHHHHTT--S-HHHHHHHHHHHHTSHHHHHHHHHHHH--